Protein AF-A0A953FHV0-F1 (afdb_monomer)

Foldseek 3Di:
DVVVVVVVVVVVVVVLVVQLVVQVVLVHHSCLCVDVLSVLQSVCVSVVHDSCCSVVVVPPPPVVVD

Radius of gyration: 14.94 Å; Cα contacts (8 Å, |Δi|>4): 42; chains: 1; bounding box: 27×28×41 Å

Structure 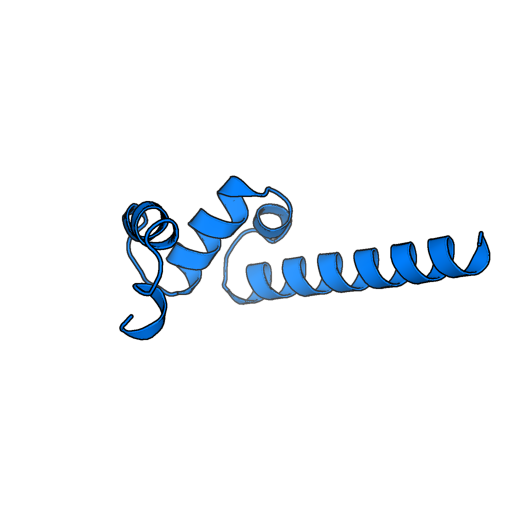(mmCIF, N/CA/C/O backbone):
data_AF-A0A953FHV0-F1
#
_entry.id   AF-A0A953FHV0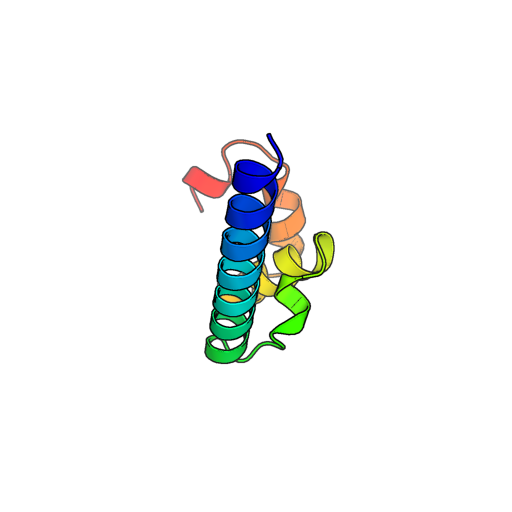-F1
#
loop_
_atom_site.group_PDB
_atom_site.id
_atom_site.type_symbol
_atom_site.label_atom_id
_atom_site.label_alt_id
_atom_site.label_comp_id
_atom_site.label_asym_id
_atom_site.label_entity_id
_atom_site.label_seq_id
_atom_site.pdbx_PDB_ins_code
_atom_site.Cartn_x
_atom_site.Cartn_y
_atom_site.Cartn_z
_atom_site.occupancy
_atom_site.B_iso_or_equiv
_atom_site.auth_seq_id
_atom_site.auth_comp_id
_atom_site.auth_asym_id
_atom_site.auth_atom_id
_atom_site.pdbx_PDB_model_num
ATOM 1 N N . MET A 1 1 ? 11.171 3.125 -27.775 1.00 77.75 1 MET A N 1
ATOM 2 C CA . MET A 1 1 ? 9.820 2.757 -27.292 1.00 77.75 1 MET A CA 1
ATOM 3 C C . MET A 1 1 ? 9.835 1.412 -26.565 1.00 77.75 1 MET A C 1
ATOM 5 O O . MET A 1 1 ? 9.594 1.394 -25.370 1.00 77.75 1 MET A O 1
ATOM 9 N N . THR A 1 2 ? 10.205 0.307 -27.217 1.00 88.50 2 THR A N 1
ATOM 10 C CA . THR A 1 2 ? 10.233 -1.054 -26.631 1.00 88.50 2 THR A CA 1
ATOM 11 C C . THR A 1 2 ? 11.169 -1.222 -25.428 1.00 88.50 2 THR A C 1
ATOM 13 O O . THR A 1 2 ? 10.747 -1.757 -24.409 1.00 88.50 2 THR A O 1
ATOM 16 N N . THR A 1 3 ? 12.400 -0.707 -25.480 1.00 91.38 3 THR A N 1
ATOM 17 C CA . THR A 1 3 ? 13.344 -0.788 -24.345 1.00 91.38 3 THR A CA 1
ATOM 18 C C . THR A 1 3 ? 12.825 -0.077 -23.092 1.00 91.38 3 THR A C 1
ATOM 20 O O . THR A 1 3 ? 12.989 -0.576 -21.984 1.00 91.38 3 THR A O 1
ATOM 23 N N . LEU A 1 4 ? 12.146 1.062 -23.265 1.00 94.00 4 LEU A N 1
ATOM 24 C CA . LEU A 1 4 ? 11.567 1.822 -22.153 1.00 94.00 4 LEU A CA 1
ATOM 25 C C . LEU A 1 4 ? 10.436 1.044 -21.471 1.00 94.00 4 LEU A C 1
ATOM 27 O O . LEU A 1 4 ? 10.361 1.036 -20.247 1.00 94.00 4 LEU A O 1
ATOM 31 N N . ILE A 1 5 ? 9.601 0.346 -22.250 1.00 94.88 5 ILE A N 1
ATOM 32 C CA . ILE A 1 5 ? 8.518 -0.499 -21.724 1.00 94.88 5 ILE A CA 1
ATOM 33 C C . ILE A 1 5 ? 9.092 -1.639 -20.875 1.00 94.88 5 ILE A C 1
ATOM 35 O O . ILE A 1 5 ? 8.616 -1.876 -19.770 1.00 94.88 5 ILE A O 1
ATOM 39 N N . ILE A 1 6 ? 10.147 -2.308 -21.350 1.00 94.88 6 ILE A N 1
ATOM 40 C CA . ILE A 1 6 ? 10.782 -3.417 -20.620 1.00 94.88 6 ILE A CA 1
ATOM 41 C C . ILE A 1 6 ? 11.358 -2.937 -19.284 1.00 94.88 6 ILE A C 1
ATOM 43 O O . ILE A 1 6 ? 11.120 -3.560 -18.250 1.00 94.88 6 ILE A O 1
ATOM 47 N N . VAL A 1 7 ? 12.077 -1.810 -19.292 1.00 95.75 7 VAL A N 1
ATOM 48 C CA . VAL A 1 7 ? 12.637 -1.215 -18.069 1.00 95.75 7 VAL A CA 1
ATOM 49 C C . VAL A 1 7 ? 11.522 -0.829 -17.097 1.00 95.75 7 VAL A C 1
ATOM 51 O O . VAL A 1 7 ? 11.613 -1.135 -15.910 1.00 95.75 7 VAL A O 1
ATOM 54 N N . TYR A 1 8 ? 10.440 -0.224 -17.590 1.00 96.12 8 TYR A N 1
ATOM 55 C CA . TYR A 1 8 ? 9.288 0.139 -16.766 1.00 96.12 8 TYR A CA 1
ATOM 56 C C . TYR A 1 8 ? 8.628 -1.086 -16.115 1.00 96.12 8 TYR A C 1
ATOM 58 O O . TYR A 1 8 ? 8.396 -1.091 -14.907 1.00 96.12 8 TYR A O 1
ATOM 66 N N . CYS A 1 9 ? 8.397 -2.158 -16.878 1.00 95.25 9 CYS A N 1
ATOM 67 C CA . CYS A 1 9 ? 7.862 -3.411 -16.344 1.00 95.25 9 CYS A CA 1
ATOM 68 C C . CYS A 1 9 ? 8.783 -4.031 -15.283 1.00 95.25 9 CYS A C 1
ATOM 70 O O . CYS A 1 9 ? 8.298 -4.480 -14.246 1.00 95.25 9 CYS A O 1
ATOM 72 N N . ALA A 1 10 ? 10.101 -4.026 -15.500 1.00 95.94 10 ALA A N 1
ATOM 73 C CA . ALA A 1 10 ? 11.059 -4.542 -14.525 1.00 95.94 10 ALA A CA 1
ATOM 74 C C . ALA A 1 10 ? 11.019 -3.748 -13.207 1.00 95.94 10 ALA A C 1
ATOM 76 O O . ALA A 1 10 ? 10.958 -4.340 -12.130 1.00 95.94 10 ALA A O 1
ATOM 77 N N . VAL A 1 11 ? 10.980 -2.414 -13.285 1.00 96.69 11 VAL A N 1
ATOM 78 C CA . VAL A 1 11 ? 10.855 -1.543 -12.107 1.00 96.69 11 VAL A CA 1
ATOM 79 C C . VAL A 1 11 ? 9.537 -1.797 -11.370 1.00 96.69 11 VAL A C 1
ATOM 81 O O . VAL A 1 11 ? 9.544 -1.923 -10.147 1.00 96.69 11 VAL A O 1
ATOM 84 N N . LEU A 1 12 ? 8.421 -1.945 -12.091 1.00 95.56 12 LEU A N 1
ATOM 85 C CA . LEU A 1 12 ? 7.127 -2.272 -11.486 1.00 95.56 12 LEU A CA 1
ATOM 86 C C . LEU A 1 12 ? 7.166 -3.592 -10.710 1.00 95.56 12 LEU A C 1
ATOM 88 O O . LEU A 1 12 ? 6.695 -3.643 -9.576 1.00 95.56 12 LEU A O 1
ATOM 92 N N . LEU A 1 13 ? 7.756 -4.645 -11.279 1.00 95.88 13 LEU A N 1
ATOM 93 C CA . LEU A 1 13 ? 7.871 -5.941 -10.604 1.00 95.88 13 LEU A CA 1
ATOM 94 C C . LEU A 1 13 ? 8.691 -5.845 -9.310 1.00 95.88 13 LEU A C 1
ATOM 96 O O . LEU A 1 13 ? 8.304 -6.427 -8.296 1.00 95.88 13 LEU A O 1
ATOM 100 N N . ILE A 1 14 ? 9.781 -5.073 -9.319 1.00 96.62 14 ILE A N 1
ATOM 101 C CA . ILE A 1 14 ? 10.607 -4.841 -8.126 1.00 96.62 14 ILE A CA 1
ATOM 102 C C . ILE A 1 14 ? 9.807 -4.099 -7.048 1.00 96.62 14 ILE A C 1
ATOM 104 O O . ILE A 1 14 ? 9.841 -4.492 -5.882 1.00 96.62 14 ILE A O 1
ATOM 108 N N . ILE A 1 15 ? 9.056 -3.060 -7.425 1.00 95.44 15 ILE A N 1
ATOM 109 C CA . ILE A 1 15 ? 8.219 -2.296 -6.489 1.00 95.44 15 ILE A CA 1
ATOM 110 C C . ILE A 1 15 ? 7.138 -3.190 -5.871 1.00 95.44 15 ILE A C 1
ATOM 112 O O . ILE A 1 15 ? 6.949 -3.155 -4.656 1.00 95.44 15 ILE A O 1
ATOM 116 N N . LEU A 1 16 ? 6.464 -4.021 -6.672 1.00 94.81 16 LEU A N 1
ATOM 117 C CA . LEU A 1 16 ? 5.436 -4.945 -6.182 1.00 94.81 16 LEU A CA 1
ATOM 118 C C . LEU A 1 16 ? 6.023 -5.972 -5.205 1.00 94.81 16 LEU A C 1
ATOM 120 O O . LEU A 1 16 ? 5.448 -6.208 -4.143 1.00 94.81 16 LEU A O 1
ATOM 124 N N . ALA A 1 17 ? 7.197 -6.531 -5.514 1.00 95.75 17 ALA A N 1
ATOM 125 C CA . ALA A 1 17 ? 7.898 -7.448 -4.617 1.00 95.75 17 ALA A CA 1
ATOM 126 C C . ALA A 1 17 ? 8.317 -6.769 -3.298 1.00 95.75 17 ALA A C 1
ATOM 128 O O . ALA A 1 17 ? 8.173 -7.356 -2.223 1.00 95.75 17 ALA A O 1
ATOM 129 N N . ALA A 1 18 ? 8.787 -5.519 -3.358 1.00 95.38 18 ALA A N 1
ATOM 130 C CA . ALA A 1 18 ? 9.122 -4.737 -2.172 1.00 95.38 18 ALA A CA 1
ATOM 131 C C . ALA A 1 18 ? 7.883 -4.463 -1.302 1.00 95.38 18 ALA A C 1
ATOM 133 O O . ALA A 1 18 ? 7.926 -4.672 -0.090 1.00 95.38 18 ALA A O 1
ATOM 134 N N . TYR A 1 19 ? 6.760 -4.068 -1.912 1.00 94.69 19 TYR A N 1
ATOM 135 C CA . TYR A 1 19 ? 5.496 -3.832 -1.206 1.00 94.69 19 TYR A CA 1
ATOM 136 C C . TYR A 1 19 ? 4.966 -5.098 -0.528 1.00 94.69 19 TYR A C 1
ATOM 138 O O . TYR A 1 19 ? 4.576 -5.061 0.640 1.00 94.69 19 TYR A O 1
ATOM 146 N N . TRP A 1 20 ? 5.033 -6.235 -1.222 1.00 96.62 20 TRP A N 1
ATOM 147 C CA . TRP A 1 20 ? 4.663 -7.531 -0.664 1.00 96.62 20 TRP A CA 1
ATOM 148 C C . TRP A 1 20 ? 5.470 -7.836 0.607 1.00 96.62 20 TRP A C 1
ATOM 150 O O . TRP A 1 20 ? 4.903 -8.208 1.636 1.00 96.62 20 TRP A O 1
ATOM 160 N N . LYS A 1 21 ? 6.790 -7.608 0.573 1.00 95.75 21 LYS A N 1
ATOM 161 C CA . LYS A 1 21 ? 7.677 -7.815 1.729 1.00 95.75 21 LYS A CA 1
ATOM 162 C C . LYS A 1 21 ? 7.405 -6.854 2.885 1.00 95.75 21 LYS A C 1
ATOM 164 O O . LYS A 1 21 ? 7.526 -7.259 4.039 1.00 95.75 21 LYS A O 1
ATOM 169 N N . ILE A 1 22 ? 7.017 -5.608 2.610 1.00 95.31 22 ILE A N 1
ATOM 170 C CA . ILE A 1 22 ? 6.628 -4.637 3.648 1.00 95.31 22 ILE A CA 1
ATOM 171 C C . ILE A 1 22 ? 5.395 -5.132 4.411 1.00 95.31 22 ILE A C 1
ATOM 173 O O . ILE A 1 22 ? 5.376 -5.092 5.640 1.00 95.31 22 ILE A O 1
ATOM 177 N N . PHE A 1 23 ? 4.393 -5.645 3.697 1.00 95.69 23 PHE A N 1
ATOM 178 C CA . PHE A 1 23 ? 3.174 -6.175 4.307 1.00 95.69 23 PHE A CA 1
ATOM 179 C C . PHE A 1 23 ? 3.464 -7.422 5.153 1.00 95.69 23 PHE A C 1
ATOM 181 O O . PHE A 1 23 ? 3.008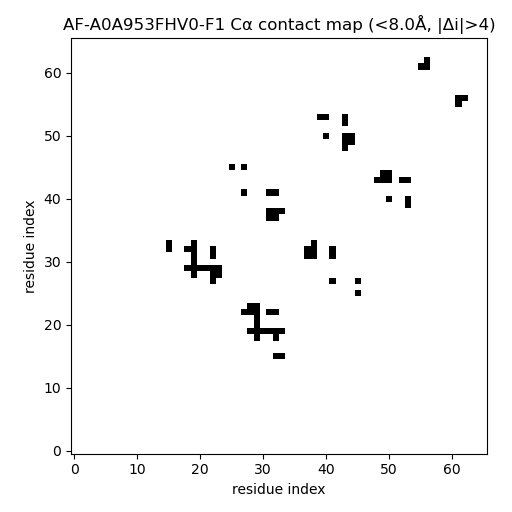 -7.494 6.294 1.00 95.69 23 PHE A O 1
ATOM 188 N N . GLU A 1 24 ? 4.291 -8.348 4.649 1.00 96.38 24 GLU A N 1
ATOM 189 C CA . GLU A 1 24 ? 4.749 -9.515 5.421 1.00 96.38 24 GLU A CA 1
ATOM 190 C C . GLU A 1 24 ? 5.495 -9.095 6.694 1.00 96.38 24 GLU A C 1
ATOM 192 O O . GLU A 1 24 ? 5.244 -9.635 7.771 1.00 96.38 24 GLU A O 1
ATOM 197 N N . LYS A 1 25 ? 6.364 -8.079 6.603 1.00 95.31 25 LYS A N 1
ATOM 198 C CA . LYS A 1 25 ? 7.093 -7.525 7.754 1.00 95.31 25 LYS A CA 1
ATOM 199 C C . LYS A 1 25 ? 6.163 -6.882 8.788 1.00 95.31 25 LYS A C 1
ATOM 201 O O . LYS A 1 25 ? 6.478 -6.892 9.973 1.00 95.31 25 LYS A O 1
ATOM 206 N N . ALA A 1 26 ? 5.020 -6.359 8.354 1.00 94.31 26 ALA A N 1
ATOM 207 C CA . ALA A 1 26 ? 3.974 -5.827 9.220 1.00 94.31 26 ALA A CA 1
ATOM 208 C C . ALA A 1 26 ? 3.013 -6.907 9.768 1.00 94.31 26 ALA A C 1
ATOM 210 O O . ALA A 1 26 ? 1.990 -6.573 10.367 1.00 94.31 26 ALA A O 1
ATOM 211 N N . GLY A 1 27 ? 3.304 -8.198 9.557 1.00 94.38 27 GLY A N 1
ATOM 212 C CA . GLY A 1 27 ? 2.479 -9.309 10.040 1.00 94.38 27 GLY A CA 1
ATOM 213 C C . GLY A 1 27 ? 1.167 -9.490 9.272 1.00 94.38 27 GLY A C 1
ATOM 214 O O . GLY A 1 27 ? 0.230 -10.108 9.778 1.00 94.38 27 GLY A O 1
ATOM 215 N N . LYS A 1 28 ? 1.067 -8.934 8.060 1.00 94.12 28 LYS A N 1
ATOM 216 C CA . LYS A 1 28 ? -0.104 -9.037 7.184 1.00 94.12 28 LYS A CA 1
ATOM 217 C C . LYS A 1 28 ? 0.236 -9.852 5.931 1.00 94.12 28 LYS A C 1
ATOM 219 O O . LYS A 1 28 ? 1.397 -9.920 5.535 1.00 94.12 28 LYS A O 1
ATOM 224 N N . PRO A 1 29 ? -0.756 -10.484 5.281 1.00 94.44 29 PRO A N 1
ATOM 225 C CA . PRO A 1 29 ? -0.516 -11.221 4.046 1.00 94.44 29 PRO A CA 1
ATOM 226 C C . PRO A 1 29 ? 0.026 -10.297 2.951 1.00 94.44 29 PRO A C 1
ATOM 228 O O . PRO A 1 29 ? -0.612 -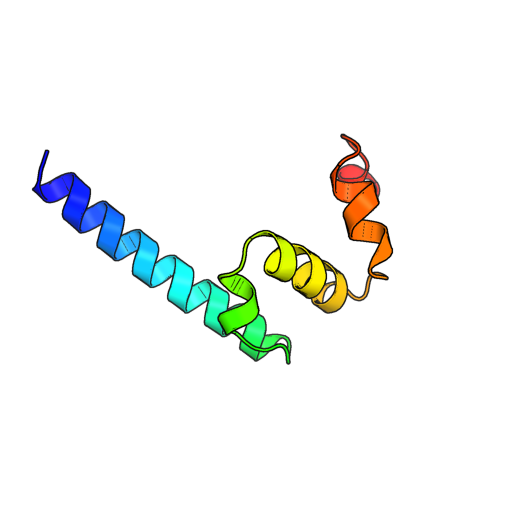9.306 2.601 1.00 94.44 29 PRO A O 1
ATOM 231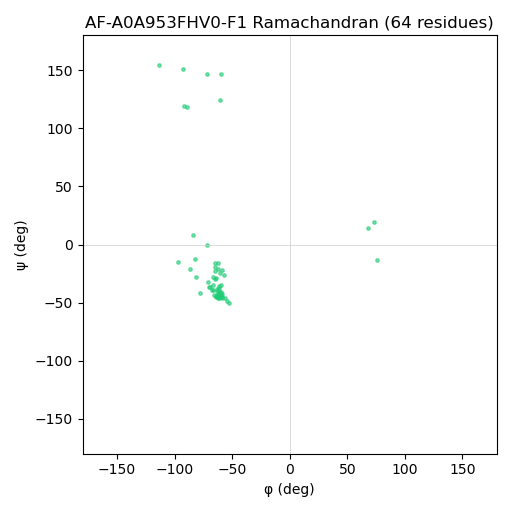 N N . GLY A 1 30 ? 1.183 -10.630 2.376 1.00 93.12 30 GLY A N 1
ATOM 232 C CA . GLY A 1 30 ? 1.842 -9.758 1.404 1.00 93.12 30 GLY A CA 1
ATOM 233 C C . GLY A 1 30 ? 1.067 -9.552 0.099 1.00 93.12 30 GLY A C 1
ATOM 234 O O . GLY A 1 30 ? 1.089 -8.453 -0.455 1.00 93.12 30 GLY A O 1
ATOM 235 N N . TRP A 1 31 ? 0.273 -10.539 -0.333 1.00 93.56 31 TRP A N 1
ATOM 236 C CA . TRP A 1 31 ? -0.616 -10.405 -1.496 1.00 93.56 31 TRP A CA 1
ATOM 237 C C . TRP A 1 31 ? -1.691 -9.328 -1.308 1.00 93.56 31 TRP A C 1
ATOM 239 O O . TRP A 1 31 ? -2.201 -8.799 -2.295 1.00 93.56 31 TRP A O 1
ATOM 249 N N . ALA A 1 32 ? -2.012 -8.954 -0.061 1.00 94.06 32 ALA A N 1
ATOM 250 C CA . ALA A 1 32 ? -2.967 -7.884 0.210 1.00 94.06 32 ALA A CA 1
ATOM 251 C C . ALA A 1 32 ? -2.514 -6.541 -0.370 1.00 94.06 32 ALA A C 1
ATOM 253 O O . ALA A 1 32 ? -3.354 -5.704 -0.690 1.00 94.06 32 ALA A O 1
ATOM 254 N N . SER A 1 33 ? -1.204 -6.357 -0.562 1.00 93.31 33 SER A N 1
ATOM 255 C CA . SER A 1 33 ? -0.643 -5.171 -1.206 1.00 93.31 33 SER A CA 1
ATOM 256 C C . SER A 1 33 ? -1.029 -5.026 -2.683 1.00 93.31 33 SER A C 1
ATOM 258 O O . SER A 1 33 ? -1.013 -3.912 -3.203 1.00 93.31 33 SER A O 1
ATOM 260 N N . LEU A 1 34 ? -1.403 -6.115 -3.361 1.00 93.31 34 LEU A N 1
ATOM 261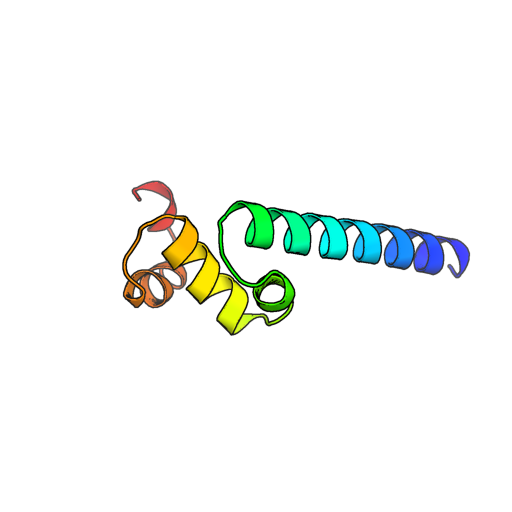 C CA . LEU A 1 34 ? -1.694 -6.113 -4.797 1.00 93.31 34 LEU A CA 1
ATOM 262 C C . LEU A 1 34 ? -3.141 -5.744 -5.129 1.00 93.31 34 LEU A C 1
ATOM 264 O O . LEU A 1 34 ? -3.433 -5.353 -6.256 1.00 93.31 34 LEU A O 1
ATOM 268 N N . ILE A 1 35 ? -4.058 -5.882 -4.171 1.00 94.50 35 ILE A N 1
ATOM 269 C CA . ILE A 1 35 ? -5.479 -5.620 -4.399 1.00 94.50 35 ILE A CA 1
ATOM 270 C C . ILE A 1 35 ? -5.774 -4.159 -4.051 1.00 94.50 35 ILE A C 1
ATOM 272 O O . ILE A 1 35 ? -5.640 -3.801 -2.884 1.00 94.50 35 ILE A O 1
ATOM 276 N N . PRO A 1 36 ? -6.247 -3.322 -4.993 1.00 82.94 36 PRO A N 1
ATOM 277 C CA . PRO A 1 36 ? -6.338 -1.873 -4.795 1.00 82.94 36 PRO A CA 1
ATOM 278 C C . PRO A 1 36 ? -7.114 -1.443 -3.543 1.00 82.94 36 PRO A C 1
ATOM 280 O O . PRO A 1 36 ? -6.620 -0.649 -2.751 1.00 82.94 36 PRO A O 1
ATOM 283 N N . ILE A 1 37 ? -8.312 -1.995 -3.326 1.00 90.69 37 ILE A N 1
ATOM 284 C CA . ILE A 1 37 ? -9.150 -1.625 -2.172 1.00 90.69 37 ILE A CA 1
ATOM 285 C C . ILE A 1 37 ? -8.649 -2.292 -0.885 1.00 90.69 37 ILE A C 1
ATOM 287 O O . ILE A 1 37 ? -8.595 -1.668 0.174 1.00 90.69 37 ILE A O 1
ATOM 291 N N . TYR A 1 38 ? -8.263 -3.566 -0.963 1.00 92.62 38 TYR A N 1
ATOM 292 C CA . TYR A 1 38 ? -7.850 -4.327 0.214 1.00 92.62 38 TYR A CA 1
ATOM 293 C C . TYR A 1 38 ? -6.487 -3.873 0.757 1.00 92.62 38 TYR A C 1
ATOM 295 O O . TYR A 1 38 ? -6.305 -3.847 1.972 1.00 92.62 38 TYR A O 1
ATOM 303 N N . ASN A 1 39 ? -5.580 -3.417 -0.113 1.00 94.62 39 ASN A N 1
ATOM 304 C CA . ASN A 1 39 ? -4.317 -2.784 0.263 1.00 94.62 39 ASN A CA 1
ATOM 305 C C . ASN A 1 39 ? -4.568 -1.634 1.247 1.00 94.62 39 ASN A C 1
ATOM 307 O O . ASN A 1 39 ? -3.981 -1.629 2.324 1.00 94.62 39 ASN A O 1
ATOM 311 N N . ILE A 1 40 ? -5.498 -0.727 0.930 1.00 92.69 40 ILE A N 1
ATOM 312 C CA . ILE A 1 40 ? -5.800 0.446 1.764 1.00 92.69 40 ILE A CA 1
ATOM 313 C C . ILE A 1 40 ? -6.344 0.017 3.132 1.00 92.69 40 ILE A C 1
ATOM 315 O O . ILE A 1 40 ? -5.900 0.516 4.165 1.00 92.69 40 ILE A O 1
ATOM 319 N N . ILE A 1 41 ? -7.262 -0.953 3.160 1.00 93.44 41 ILE A N 1
ATOM 320 C CA . ILE A 1 41 ? -7.815 -1.497 4.410 1.00 93.44 41 ILE A CA 1
ATOM 321 C C . ILE A 1 41 ? -6.698 -2.080 5.282 1.00 93.44 41 ILE A C 1
ATOM 323 O O . ILE A 1 41 ? -6.637 -1.821 6.485 1.00 93.44 41 ILE A O 1
ATOM 327 N N . VAL A 1 42 ? -5.807 -2.869 4.685 1.00 94.38 42 VAL A N 1
ATOM 328 C CA . VAL A 1 42 ? -4.703 -3.503 5.403 1.00 94.38 42 VAL A CA 1
ATOM 329 C C . VAL A 1 42 ? -3.657 -2.474 5.832 1.00 94.38 42 VAL A C 1
ATOM 331 O O . VAL A 1 42 ? -3.173 -2.579 6.952 1.00 94.38 42 VAL A O 1
ATOM 334 N N . LEU A 1 43 ? -3.373 -1.437 5.038 1.00 93.19 43 LEU A N 1
ATOM 335 C CA . LEU A 1 43 ? -2.509 -0.320 5.437 1.00 93.19 43 LEU A CA 1
ATOM 336 C C . LEU A 1 43 ? -3.047 0.411 6.667 1.00 93.19 43 LEU A C 1
ATOM 338 O O . LEU A 1 43 ? -2.287 0.679 7.593 1.00 93.19 43 LEU A O 1
ATOM 342 N N . VAL A 1 44 ? -4.355 0.677 6.718 1.00 93.50 44 VAL A N 1
ATOM 343 C CA . VAL A 1 44 ? -5.005 1.281 7.892 1.00 93.50 44 VAL A CA 1
ATOM 344 C C . VAL A 1 44 ? -4.829 0.393 9.130 1.00 93.50 44 VAL A C 1
ATOM 346 O O . VAL A 1 44 ? -4.497 0.893 10.204 1.00 93.50 44 VAL A O 1
ATOM 349 N N . GLN A 1 45 ? -4.952 -0.929 8.971 1.00 93.19 45 GLN A N 1
ATOM 350 C CA . GLN A 1 45 ? -4.691 -1.885 10.052 1.00 93.19 45 GLN A CA 1
ATOM 351 C C . GLN A 1 45 ? -3.210 -1.935 10.462 1.00 93.19 45 GLN A C 1
ATOM 353 O O . GLN A 1 45 ? -2.924 -2.050 11.650 1.00 93.19 45 GLN A O 1
ATOM 358 N N . ILE A 1 46 ? -2.274 -1.857 9.509 1.00 93.81 46 ILE A N 1
ATOM 359 C CA . ILE A 1 46 ? -0.824 -1.794 9.771 1.00 93.81 46 ILE A CA 1
ATOM 360 C C . ILE A 1 46 ? -0.480 -0.514 10.543 1.00 93.81 46 ILE A C 1
ATOM 362 O O . ILE A 1 46 ? 0.328 -0.555 11.466 1.00 93.81 46 ILE A O 1
ATOM 366 N N . ALA A 1 47 ? -1.137 0.603 10.223 1.00 91.69 47 ALA A N 1
ATOM 367 C CA . ALA A 1 47 ? -0.999 1.876 10.928 1.00 91.69 47 ALA A CA 1
ATOM 368 C C . ALA A 1 47 ? -1.655 1.888 12.326 1.00 91.69 47 ALA A C 1
ATOM 370 O O . ALA A 1 47 ? -1.635 2.915 13.003 1.00 91.69 47 ALA A O 1
ATOM 371 N N . GLY A 1 48 ? -2.273 0.780 12.758 1.00 91.56 48 GLY A N 1
ATOM 372 C CA . GLY A 1 48 ? -2.962 0.679 14.046 1.00 91.56 48 GLY A CA 1
ATOM 373 C C . GLY A 1 48 ? -4.231 1.531 14.141 1.00 91.56 48 GLY A C 1
ATOM 374 O O . GLY A 1 48 ? -4.743 1.750 15.238 1.00 91.56 48 GLY A O 1
ATOM 375 N N . LYS A 1 49 ? -4.747 2.030 13.012 1.00 90.38 49 LYS A N 1
ATOM 376 C CA . LYS A 1 49 ? -5.972 2.828 12.963 1.00 90.38 49 LYS A CA 1
ATOM 377 C C . LYS A 1 49 ? -7.179 1.910 12.695 1.00 90.38 49 LYS A C 1
ATOM 379 O O . LYS A 1 49 ? -7.056 0.860 12.058 1.00 90.38 49 LYS A O 1
ATOM 384 N N . PRO A 1 50 ? -8.373 2.275 13.176 1.00 92.31 50 PRO A N 1
ATOM 385 C CA . PRO A 1 50 ? -9.583 1.496 12.932 1.00 92.31 50 PRO A CA 1
ATOM 386 C C . PRO A 1 50 ? -10.053 1.618 11.470 1.00 92.31 50 PRO A C 1
ATOM 388 O O . PRO A 1 50 ? -9.923 2.671 10.858 1.00 92.31 50 PRO A O 1
ATOM 391 N N . VAL A 1 51 ? -10.652 0.557 10.911 1.00 89.56 51 VAL A N 1
ATOM 392 C CA . VAL A 1 51 ? -10.956 0.428 9.463 1.00 89.56 51 VAL A CA 1
ATOM 393 C C . VAL A 1 51 ? -11.835 1.556 8.893 1.00 89.56 51 VAL A C 1
AT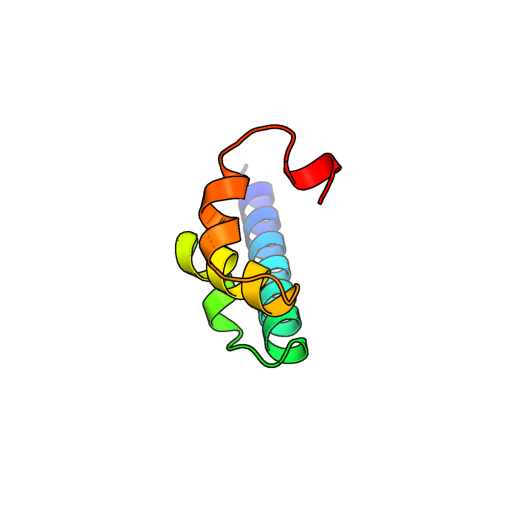OM 395 O O . VAL A 1 51 ? -11.713 1.883 7.716 1.00 89.56 51 VAL A O 1
ATOM 398 N N . TRP A 1 52 ? -12.669 2.218 9.703 1.00 89.38 52 TRP A N 1
ATOM 399 C CA . TRP A 1 52 ? -13.468 3.371 9.253 1.00 89.38 52 TRP A CA 1
ATOM 400 C C . TRP A 1 52 ? -12.617 4.563 8.784 1.00 89.38 52 TRP A C 1
ATOM 402 O O . TRP A 1 52 ? -13.111 5.407 8.041 1.00 89.38 52 TRP A O 1
ATOM 412 N N . TRP A 1 53 ? -11.323 4.596 9.123 1.00 89.88 53 TRP A N 1
ATOM 413 C CA . TRP A 1 53 ? -10.366 5.554 8.568 1.00 89.88 53 TRP A CA 1
ATOM 414 C C . TRP A 1 53 ? -10.228 5.483 7.047 1.00 89.88 53 TRP A C 1
ATOM 416 O O . TRP A 1 53 ? -9.863 6.481 6.435 1.00 89.88 53 TRP A O 1
ATOM 426 N N . VAL A 1 54 ? -10.576 4.357 6.415 1.00 89.56 54 VAL A N 1
ATOM 427 C CA . VAL A 1 54 ? -10.615 4.262 4.948 1.00 89.56 54 VAL A CA 1
ATOM 428 C C . VAL A 1 54 ? -11.596 5.283 4.355 1.00 89.56 54 VAL A C 1
ATOM 430 O O . VAL A 1 54 ? -11.308 5.860 3.314 1.00 89.56 54 VAL A O 1
ATOM 433 N N . LEU A 1 55 ?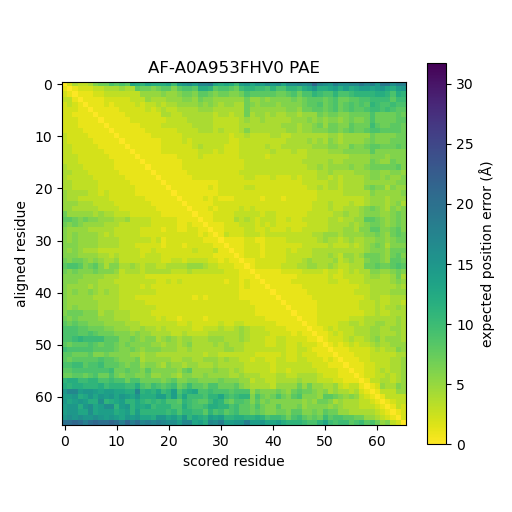 -12.714 5.579 5.033 1.00 89.75 55 LEU A N 1
ATOM 434 C CA . LEU A 1 55 ? -13.662 6.612 4.591 1.00 89.75 55 LEU A CA 1
ATOM 435 C C . LEU A 1 55 ? -13.070 8.022 4.715 1.00 89.75 55 LEU A C 1
ATOM 437 O O . LEU A 1 55 ? -13.289 8.866 3.849 1.00 89.75 55 LEU A O 1
ATOM 441 N N . LEU A 1 56 ? -12.282 8.262 5.766 1.00 88.06 56 LEU A N 1
ATOM 442 C CA . LEU A 1 56 ? -11.612 9.542 5.995 1.00 88.06 56 LEU A CA 1
ATOM 443 C C . LEU A 1 56 ? -10.546 9.845 4.935 1.00 88.06 56 LEU A C 1
ATOM 445 O O . LEU A 1 56 ? -10.316 11.011 4.635 1.00 88.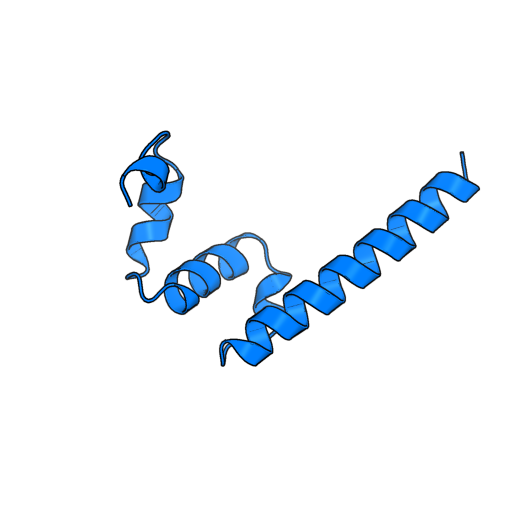06 56 LEU A O 1
ATOM 449 N N . MET A 1 57 ? -9.938 8.821 4.325 1.00 84.94 57 MET A N 1
ATOM 450 C CA . MET A 1 57 ? -8.958 8.999 3.244 1.00 84.94 57 MET A CA 1
ATOM 451 C C . MET A 1 57 ? -9.554 9.619 1.970 1.00 84.94 57 MET A C 1
ATOM 453 O O . MET A 1 57 ? -8.807 10.172 1.167 1.00 84.94 57 MET A O 1
ATOM 457 N N . PHE A 1 58 ? -10.879 9.569 1.788 1.00 85.75 58 PHE A N 1
ATOM 458 C CA . PHE A 1 58 ? -11.560 10.248 0.678 1.00 85.75 58 PHE A CA 1
ATOM 459 C C . PHE A 1 58 ? -11.820 11.734 0.948 1.00 85.75 58 PHE A C 1
ATOM 461 O O . PHE A 1 58 ? -12.158 12.471 0.022 1.00 85.75 58 PHE A O 1
ATOM 468 N N . ILE A 1 59 ? -11.662 12.189 2.194 1.00 89.00 59 ILE A N 1
ATOM 469 C CA . ILE A 1 59 ? -11.795 13.598 2.554 1.00 89.00 59 ILE A CA 1
ATOM 470 C C . ILE A 1 59 ? -10.415 14.254 2.405 1.00 89.00 59 ILE A C 1
ATOM 472 O O . ILE A 1 59 ? -9.471 13.873 3.107 1.00 89.00 59 ILE A O 1
ATOM 476 N N . PRO A 1 60 ? -10.262 15.250 1.516 1.00 79.88 60 PRO A N 1
ATOM 477 C CA . PRO A 1 60 ? -8.992 15.943 1.363 1.00 79.88 60 PRO A CA 1
ATOM 478 C C . PRO A 1 60 ? -8.577 16.603 2.689 1.00 79.88 60 PRO A C 1
ATOM 480 O O . PRO A 1 60 ? -9.420 17.071 3.449 1.00 79.88 60 PRO A O 1
ATOM 483 N N . LEU A 1 61 ? -7.266 16.656 2.950 1.00 84.62 61 LEU A N 1
ATOM 484 C CA . LEU A 1 61 ? -6.621 17.251 4.137 1.00 84.62 61 LEU A CA 1
ATOM 485 C C . LEU A 1 61 ? -6.696 16.455 5.453 1.00 84.62 61 LEU A C 1
ATOM 487 O O . LEU A 1 61 ? -5.905 16.746 6.349 1.00 84.62 61 LEU A O 1
ATOM 491 N N . VAL A 1 62 ? -7.534 15.418 5.586 1.00 85.75 62 VAL A N 1
ATOM 492 C CA . VAL A 1 62 ? -7.598 14.638 6.845 1.00 85.75 62 VAL A CA 1
ATOM 493 C C . VAL A 1 62 ? -6.264 13.959 7.169 1.00 85.75 62 VAL A C 1
ATOM 495 O O . VAL A 1 62 ? -5.850 13.935 8.324 1.00 85.75 62 VAL A O 1
ATOM 498 N N . GLY A 1 63 ? -5.533 13.498 6.151 1.00 79.81 63 GLY A N 1
ATOM 499 C CA . GLY A 1 63 ? -4.207 12.898 6.328 1.00 79.81 63 GLY A CA 1
ATOM 500 C C . GLY A 1 63 ? -3.120 13.848 6.854 1.00 79.81 63 GLY A C 1
ATOM 501 O O . GLY A 1 63 ? -2.089 13.366 7.299 1.00 79.81 63 GLY A O 1
ATOM 502 N N . ILE A 1 64 ? -3.323 15.172 6.818 1.00 84.12 64 ILE A N 1
ATOM 503 C CA . ILE A 1 64 ? -2.335 16.158 7.302 1.00 84.12 64 ILE A CA 1
ATOM 504 C C . ILE A 1 64 ? -2.416 16.322 8.828 1.00 84.12 64 ILE A C 1
ATOM 506 O O . ILE A 1 64 ? -1.427 16.658 9.469 1.00 84.12 64 ILE A O 1
ATOM 510 N N . ILE A 1 65 ? -3.596 16.089 9.408 1.00 77.56 65 ILE A N 1
ATOM 511 C CA . ILE A 1 65 ? -3.891 16.305 10.836 1.00 77.56 65 ILE A CA 1
ATOM 512 C C . ILE A 1 65 ? -3.762 14.990 11.646 1.00 77.56 65 ILE A C 1
ATOM 514 O O . ILE A 1 65 ? -3.727 15.011 12.874 1.00 77.56 65 ILE A O 1
ATOM 518 N N . ALA A 1 66 ? -3.730 13.856 10.942 1.00 67.50 66 ALA A N 1
ATOM 519 C CA . ALA A 1 66 ? -3.913 12.479 11.411 1.00 67.50 66 ALA A CA 1
ATOM 520 C C . ALA A 1 66 ? -2.755 11.811 12.178 1.00 67.50 66 ALA A C 1
ATOM 522 O O . ALA A 1 66 ? -1.586 12.130 11.884 1.00 67.50 66 ALA A O 1
#

Sequence (66 aa):
MTTLIIVYCAVLLIILAAYWKIFEKAGKPGWASLIPIYNIIVLVQIAGKPVWWVLLMFIPLVGIIA

Solvent-accessible surface area (backbone atoms only — not comparable to full-atom values): 3846 Å² total; per-residue (Å²): 112,70,70,58,50,53,53,50,53,54,52,50,53,51,52,53,54,50,47,22,49,52,32,44,74,64,77,40,68,26,72,42,60,75,39,79,69,54,23,54,50,49,49,34,50,67,70,72,43,64,68,72,52,61,64,47,70,73,42,86,70,48,80,78,79,106

Mean predicted aligned error: 4.49 Å

pLDDT: mean 91.45, std 5.56, range [67.5, 96.69]

Secondary structure (DSSP, 8-state):
-HHHHHHHHHHHHHHHHHHHHHHHHTTS-GGGGGSHHHHHHHHHHHTT--TTHHHHTTSTTHHHH-